Protein AF-A0A9X1B417-F1 (afdb_monomer_lite)

pLDDT: mean 78.91, std 18.32, range [33.94, 94.19]

Organism: NCBI:txid1064514

Foldseek 3Di:
DDDDPPPPPQVPLPVLVVLVVLLVVCVCLQPDQDDPVNLVSLVVSLVVLCVVVPPDPLNVLLSVLSVVLSVCSVVVHNNVVSSVSNNVSSVPSDSDPDDD

Structure (mmCIF, N/CA/C/O backbone):
data_AF-A0A9X1B417-F1
#
_entry.id   AF-A0A9X1B417-F1
#
loop_
_atom_site.group_PDB
_atom_site.id
_atom_site.type_symbol
_atom_site.label_atom_id
_atom_site.label_alt_id
_atom_site.label_comp_id
_atom_site.label_asym_id
_atom_site.label_entity_id
_atom_site.label_seq_id
_atom_site.pdbx_PDB_ins_code
_atom_site.Cartn_x
_atom_site.Cartn_y
_atom_site.Cartn_z
_atom_site.occupancy
_atom_site.B_iso_or_equiv
_atom_site.auth_seq_id
_atom_site.auth_comp_id
_atom_site.auth_asym_id
_atom_site.auth_atom_id
_atom_site.pdbx_PDB_model_num
ATOM 1 N N . MET A 1 1 ? 13.167 -30.066 -40.256 1.00 36.56 1 MET A N 1
ATOM 2 C CA . MET A 1 1 ? 14.047 -30.110 -39.067 1.00 36.56 1 MET A CA 1
ATOM 3 C C . MET A 1 1 ? 13.574 -29.064 -38.065 1.00 36.56 1 MET A C 1
ATOM 5 O O . MET A 1 1 ? 13.430 -27.921 -38.457 1.00 36.56 1 MET A O 1
ATOM 9 N N . ARG A 1 2 ? 13.321 -29.508 -36.824 1.00 41.69 2 ARG A N 1
ATOM 10 C CA . ARG A 1 2 ? 13.261 -28.786 -35.533 1.00 41.69 2 ARG A CA 1
ATOM 11 C C . ARG A 1 2 ? 12.504 -27.445 -35.434 1.00 41.69 2 ARG A C 1
ATOM 13 O O . ARG A 1 2 ? 12.997 -26.388 -35.801 1.00 41.69 2 ARG A O 1
ATOM 20 N N . THR A 1 3 ? 11.353 -27.550 -34.771 1.00 52.28 3 THR A N 1
ATOM 21 C CA . THR A 1 3 ? 10.717 -26.576 -33.870 1.00 52.28 3 THR A CA 1
ATOM 22 C C . THR A 1 3 ? 11.699 -25.617 -33.183 1.00 52.28 3 THR A C 1
ATOM 24 O O . THR A 1 3 ? 12.585 -26.067 -32.452 1.00 52.28 3 THR A O 1
ATOM 27 N N . LYS A 1 4 ? 11.474 -24.307 -33.315 1.00 49.12 4 LYS A N 1
ATOM 28 C CA . LYS A 1 4 ? 11.812 -23.352 -32.255 1.00 49.12 4 LYS A CA 1
ATOM 29 C C . LYS A 1 4 ? 10.509 -23.014 -31.530 1.00 49.12 4 LYS A C 1
ATOM 31 O O . LYS A 1 4 ? 9.599 -22.519 -32.189 1.00 49.12 4 LYS A O 1
ATOM 36 N N . PRO A 1 5 ? 10.379 -23.306 -30.227 1.00 43.66 5 PRO A N 1
ATOM 37 C CA . PRO A 1 5 ? 9.352 -22.662 -29.439 1.00 43.66 5 PRO A CA 1
ATOM 38 C C . PRO A 1 5 ? 9.808 -21.212 -29.319 1.00 43.66 5 PRO A C 1
ATOM 40 O O . PRO A 1 5 ? 10.780 -20.923 -28.619 1.00 43.66 5 PRO A O 1
ATOM 43 N N . ASP A 1 6 ? 9.173 -20.314 -30.062 1.00 43.53 6 ASP A N 1
ATOM 44 C CA . ASP A 1 6 ? 9.202 -18.917 -29.667 1.00 43.53 6 ASP A CA 1
ATOM 45 C C . ASP A 1 6 ? 8.459 -18.885 -28.334 1.00 43.53 6 ASP A C 1
ATOM 47 O O . ASP A 1 6 ? 7.234 -18.996 -28.270 1.00 43.53 6 ASP A O 1
ATOM 51 N N . ARG A 1 7 ? 9.225 -18.926 -27.237 1.00 49.34 7 ARG A N 1
ATOM 52 C CA . ARG A 1 7 ? 8.697 -18.544 -25.938 1.00 49.34 7 ARG A CA 1
ATOM 53 C C . ARG A 1 7 ? 8.231 -17.120 -26.159 1.00 49.34 7 ARG A C 1
ATOM 55 O O . ARG A 1 7 ? 9.049 -16.206 -26.130 1.00 49.34 7 ARG A O 1
ATOM 62 N N . SER A 1 8 ? 6.924 -16.966 -26.343 1.00 42.81 8 SER A N 1
ATOM 63 C CA . SER A 1 8 ? 6.192 -15.803 -25.886 1.00 42.81 8 SER A CA 1
ATOM 64 C C . SER A 1 8 ? 6.621 -15.572 -24.444 1.00 42.81 8 SER A C 1
ATOM 66 O O . SER A 1 8 ? 6.005 -16.057 -23.504 1.00 42.81 8 SER A O 1
ATOM 68 N N . ASN A 1 9 ? 7.721 -14.852 -24.262 1.00 42.12 9 ASN A N 1
ATOM 69 C CA . ASN A 1 9 ? 8.124 -14.294 -22.989 1.00 42.12 9 ASN A CA 1
ATOM 70 C C . ASN A 1 9 ? 7.326 -13.001 -22.791 1.00 42.12 9 ASN A C 1
ATOM 72 O O . ASN A 1 9 ? 7.859 -11.983 -22.360 1.00 42.12 9 ASN A O 1
ATOM 76 N N . ALA A 1 10 ? 6.036 -13.057 -23.155 1.00 39.44 10 ALA A N 1
ATOM 77 C CA . ALA A 1 10 ? 5.028 -12.236 -22.542 1.00 39.44 10 ALA A CA 1
ATOM 78 C C . ALA A 1 10 ? 5.200 -12.523 -21.058 1.00 39.44 10 ALA A C 1
ATOM 80 O O . ALA A 1 10 ? 4.936 -13.638 -20.603 1.00 39.44 10 ALA A O 1
ATOM 81 N N . ILE A 1 11 ? 5.736 -11.547 -20.328 1.00 42.16 11 ILE A N 1
ATOM 82 C CA . ILE A 1 11 ? 5.515 -11.486 -18.893 1.00 42.16 11 ILE A CA 1
ATOM 83 C C . ILE A 1 11 ? 4.004 -11.694 -18.779 1.00 42.16 11 ILE A C 1
ATOM 85 O O . ILE A 1 11 ? 3.259 -10.933 -19.408 1.00 42.16 11 ILE A O 1
ATOM 89 N N . PRO A 1 12 ? 3.536 -12.801 -18.178 1.00 42.34 12 PRO A N 1
ATOM 90 C CA . PRO A 1 12 ? 2.111 -13.067 -18.160 1.00 42.34 12 PRO A CA 1
ATOM 91 C C . PRO A 1 12 ? 1.430 -11.830 -17.559 1.00 42.34 12 PRO A C 1
ATOM 93 O O . PRO A 1 12 ? 2.038 -11.210 -16.701 1.00 42.34 12 PRO A O 1
ATOM 96 N N . PRO A 1 13 ? 0.188 -11.464 -17.906 1.00 51.03 13 PRO A N 1
ATOM 97 C CA . PRO A 1 13 ? -0.553 -10.397 -17.206 1.00 51.03 13 PRO A CA 1
ATOM 98 C C . PRO A 1 13 ? -0.776 -10.683 -15.697 1.00 51.03 13 PRO A C 1
ATOM 100 O O . PRO A 1 13 ? -1.405 -9.914 -14.978 1.00 51.03 13 PRO A O 1
ATOM 103 N N . GLN A 1 14 ? -0.247 -11.807 -15.204 1.00 52.19 14 GLN A N 1
ATOM 104 C CA . GLN A 1 14 ? -0.384 -12.349 -13.861 1.00 52.19 14 GLN A CA 1
ATOM 105 C C . GLN A 1 14 ? 0.252 -11.535 -12.721 1.00 52.19 14 GLN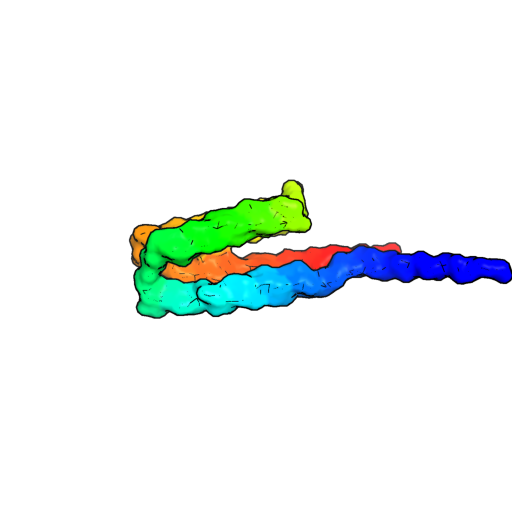 A C 1
ATOM 107 O O . GLN A 1 14 ? -0.311 -11.635 -11.635 1.00 52.19 14 GLN A O 1
ATOM 112 N N . PRO A 1 15 ? 1.348 -10.750 -12.864 1.00 63.69 15 PRO A N 1
ATOM 113 C CA . PRO A 1 15 ? 1.812 -9.936 -11.756 1.00 63.69 15 PRO A CA 1
ATOM 114 C C . PRO A 1 15 ? 0.748 -8.897 -11.417 1.00 63.69 15 PRO A C 1
ATOM 1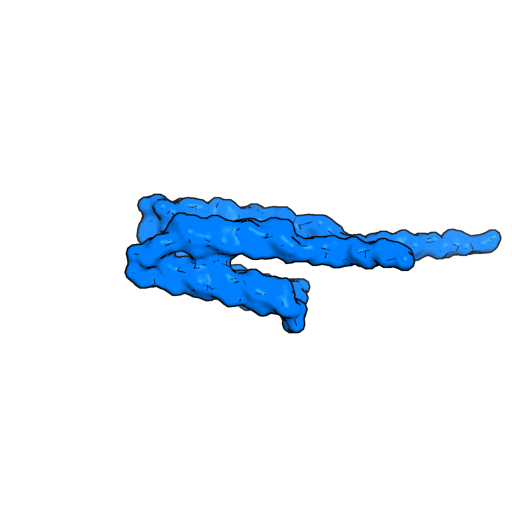16 O O . PRO A 1 15 ? 0.360 -8.824 -10.268 1.00 63.69 15 PRO A O 1
ATOM 119 N N . HIS A 1 16 ? 0.161 -8.212 -12.401 1.00 72.44 16 HIS A N 1
ATOM 120 C CA . HIS A 1 16 ? -0.705 -7.052 -12.171 1.00 72.44 16 HIS A CA 1
ATOM 121 C C . HIS A 1 16 ? -2.043 -7.474 -11.561 1.00 72.44 16 HIS A C 1
ATOM 123 O O . HIS A 1 16 ? -2.475 -6.902 -10.570 1.00 72.44 16 HIS A O 1
ATOM 129 N N . ALA A 1 17 ? -2.654 -8.541 -12.088 1.00 75.25 17 ALA A N 1
ATOM 130 C CA . ALA A 1 17 ? -3.863 -9.117 -11.499 1.00 75.25 17 ALA A CA 1
ATOM 131 C C . ALA A 1 17 ? -3.626 -9.622 -10.066 1.00 75.25 17 ALA A C 1
ATOM 133 O O . ALA A 1 17 ? -4.515 -9.548 -9.226 1.00 75.25 17 ALA A O 1
ATOM 134 N N . LYS A 1 18 ? -2.418 -10.116 -9.776 1.00 81.00 18 LYS A N 1
ATOM 135 C CA . LYS A 1 18 ? -2.041 -10.540 -8.430 1.00 81.00 18 LYS A CA 1
ATOM 136 C C . LYS A 1 18 ? -1.793 -9.348 -7.505 1.00 81.00 18 LYS A C 1
ATOM 138 O O . LYS A 1 18 ? -2.229 -9.417 -6.367 1.00 81.00 18 LYS A O 1
ATOM 143 N N . LEU A 1 19 ? -1.147 -8.275 -7.976 1.00 83.31 19 LEU A N 1
ATOM 144 C CA . LEU A 1 19 ? -0.975 -7.040 -7.200 1.00 83.31 19 LEU A CA 1
ATOM 145 C C . LEU A 1 19 ? -2.340 -6.433 -6.856 1.00 83.31 19 LEU A C 1
ATOM 147 O O . LEU A 1 19 ? -2.573 -6.113 -5.699 1.00 83.31 19 LEU A O 1
ATOM 151 N N . LEU A 1 20 ? -3.262 -6.363 -7.825 1.00 86.69 20 LEU A N 1
ATOM 152 C CA . LEU A 1 20 ? -4.635 -5.900 -7.594 1.00 86.69 20 LEU A CA 1
ATOM 153 C C . LEU A 1 20 ? -5.368 -6.770 -6.570 1.00 86.69 20 LEU A C 1
ATOM 155 O O . LEU A 1 20 ? -5.936 -6.228 -5.634 1.00 86.69 20 LEU A O 1
ATOM 159 N N . ALA A 1 21 ? -5.286 -8.098 -6.684 1.00 88.31 21 ALA A N 1
ATOM 160 C CA . ALA A 1 21 ? -5.908 -8.997 -5.713 1.00 88.31 21 ALA A CA 1
ATOM 161 C C . ALA A 1 21 ? -5.323 -8.850 -4.296 1.00 88.31 21 ALA A C 1
ATOM 163 O O . ALA A 1 21 ? -6.036 -9.039 -3.313 1.00 88.31 21 ALA A O 1
ATOM 164 N N . GLU A 1 22 ? -4.030 -8.529 -4.171 1.00 88.25 22 GLU A N 1
ATOM 165 C CA . GLU A 1 22 ? -3.431 -8.246 -2.861 1.00 88.25 22 GLU A CA 1
ATOM 166 C C . GLU A 1 22 ? -3.891 -6.877 -2.331 1.00 88.25 22 GLU A C 1
ATOM 168 O O . GLU A 1 22 ? -4.142 -6.772 -1.135 1.00 88.25 22 GLU A O 1
ATOM 173 N N . LEU A 1 23 ? -4.091 -5.873 -3.200 1.00 90.31 23 LEU A N 1
ATOM 174 C CA . LEU A 1 23 ? -4.655 -4.565 -2.833 1.00 90.31 23 LEU A CA 1
ATOM 175 C C . LEU A 1 23 ? -6.127 -4.626 -2.418 1.00 90.31 23 LEU A C 1
ATOM 177 O O . LEU A 1 23 ? -6.498 -3.959 -1.458 1.00 90.31 23 LEU A O 1
ATOM 181 N N . GLU A 1 24 ? -6.948 -5.455 -3.070 1.00 89.75 24 GLU A N 1
ATOM 182 C CA . GLU A 1 24 ? -8.349 -5.687 -2.674 1.00 89.75 24 GLU A CA 1
ATOM 183 C C . GLU A 1 24 ? -8.453 -6.151 -1.210 1.00 89.75 24 GLU A C 1
ATOM 185 O O . GLU A 1 24 ? -9.424 -5.847 -0.519 1.00 89.75 24 GLU A O 1
ATOM 190 N N . GLY A 1 25 ? -7.421 -6.833 -0.699 1.00 90.19 25 GLY A N 1
ATOM 191 C CA . GLY A 1 25 ? -7.317 -7.229 0.706 1.00 90.19 25 GLY A CA 1
ATOM 192 C C . GLY A 1 25 ? -7.130 -6.075 1.697 1.00 90.19 25 GLY A C 1
ATOM 193 O O . GLY A 1 25 ? -7.166 -6.329 2.899 1.00 90.19 25 GLY A O 1
ATOM 194 N N . PHE A 1 26 ? -6.928 -4.847 1.212 1.00 92.12 26 PHE A N 1
ATOM 195 C CA . PHE A 1 26 ? -6.774 -3.623 2.000 1.00 92.12 26 PHE A CA 1
ATOM 196 C C . PHE A 1 26 ? -7.903 -2.610 1.766 1.00 92.12 26 PHE A C 1
ATOM 198 O O . PHE A 1 26 ? -7.854 -1.512 2.315 1.00 92.12 26 PHE A O 1
ATOM 205 N N . GLU A 1 27 ? -8.945 -2.960 1.001 1.00 91.94 27 GLU A N 1
ATOM 206 C CA . GLU A 1 27 ? -10.099 -2.077 0.762 1.00 91.94 27 GLU A CA 1
ATOM 207 C C . GLU A 1 27 ? -10.827 -1.697 2.067 1.00 91.94 27 GLU A C 1
ATOM 209 O O . GLU A 1 27 ? -11.417 -0.623 2.166 1.00 91.94 27 GLU A O 1
ATOM 214 N N . HIS A 1 28 ? -10.739 -2.527 3.114 1.00 91.44 28 HIS A N 1
ATOM 215 C CA . HIS A 1 28 ? -11.302 -2.207 4.433 1.00 91.44 28 HIS A CA 1
ATOM 216 C C . HIS A 1 28 ? -10.706 -0.934 5.044 1.00 91.44 28 HIS A C 1
ATOM 218 O O . HIS A 1 28 ? -11.402 -0.236 5.778 1.00 91.44 28 HIS A O 1
ATOM 224 N N . LEU A 1 29 ? -9.469 -0.574 4.685 1.00 92.00 29 LEU A N 1
ATOM 225 C CA . LEU A 1 29 ? -8.807 0.650 5.148 1.00 92.00 29 LEU A CA 1
ATOM 226 C C . LEU A 1 29 ? -9.463 1.936 4.623 1.00 92.00 29 LEU A C 1
ATOM 228 O O . LEU A 1 29 ? -9.183 3.018 5.129 1.00 92.00 29 LEU A O 1
ATOM 232 N N . LEU A 1 30 ? -10.362 1.834 3.638 1.00 90.75 30 LEU A N 1
ATOM 233 C CA . LEU A 1 30 ? -11.196 2.956 3.195 1.00 90.75 30 LEU A CA 1
ATOM 234 C C . LEU A 1 30 ? -12.278 3.333 4.215 1.00 90.75 30 LEU A C 1
ATOM 236 O O . LEU A 1 30 ? -12.830 4.431 4.160 1.00 90.75 30 LEU A O 1
ATOM 240 N N . PHE A 1 31 ? -12.615 2.413 5.118 1.00 90.44 31 PHE A N 1
ATOM 241 C CA . PHE A 1 31 ? -13.719 2.561 6.065 1.00 90.44 31 PHE A CA 1
ATOM 242 C C . PHE A 1 31 ? -13.276 2.407 7.521 1.00 90.44 31 PHE A C 1
ATOM 244 O O . PHE A 1 31 ? -13.973 2.869 8.426 1.00 90.44 31 PHE A O 1
ATOM 251 N N . GLU A 1 32 ? -12.143 1.747 7.752 1.00 90.81 32 GLU A N 1
ATOM 252 C CA . GLU A 1 32 ? -11.623 1.404 9.070 1.00 90.81 32 GLU A CA 1
ATOM 253 C C . GLU A 1 32 ? -10.208 1.964 9.261 1.00 90.81 32 GLU A C 1
ATOM 255 O O . GLU A 1 32 ? -9.424 2.000 8.312 1.00 90.81 32 GLU A O 1
ATOM 260 N N . PRO A 1 33 ? -9.847 2.383 10.489 1.00 88.12 33 PRO A N 1
ATOM 261 C CA . PRO A 1 33 ? -8.508 2.882 10.764 1.00 88.12 33 PRO A CA 1
ATOM 262 C C . PRO A 1 33 ? -7.467 1.780 10.563 1.00 88.12 33 PRO A C 1
ATOM 264 O O . PRO A 1 33 ? -7.666 0.628 10.961 1.00 88.12 33 PRO A O 1
ATOM 267 N N . MET A 1 34 ? -6.319 2.160 10.006 1.00 91.50 34 MET A N 1
ATOM 268 C CA . MET A 1 34 ? -5.208 1.246 9.777 1.00 91.50 34 MET A CA 1
ATOM 269 C C . MET A 1 34 ? -4.683 0.672 11.092 1.00 91.50 34 MET A C 1
ATOM 271 O O . MET A 1 34 ? -4.327 1.401 12.021 1.00 91.50 34 MET A O 1
ATOM 275 N N . THR A 1 35 ? -4.607 -0.657 11.174 1.00 92.88 35 THR A N 1
ATOM 276 C CA . THR A 1 35 ? -4.012 -1.323 12.334 1.00 92.88 35 THR A CA 1
ATOM 277 C C . THR A 1 35 ? -2.520 -1.562 12.122 1.00 92.88 35 THR A C 1
ATOM 279 O O . THR A 1 35 ? -2.021 -1.615 11.000 1.00 92.88 35 THR A O 1
ATOM 282 N N . GLN A 1 36 ? -1.800 -1.833 13.213 1.00 92.81 36 GLN A N 1
ATOM 283 C CA . GLN A 1 36 ? -0.399 -2.257 13.137 1.00 92.81 36 GLN A CA 1
ATOM 284 C C . GLN A 1 36 ? -0.209 -3.527 12.284 1.00 92.81 36 GLN A C 1
ATOM 286 O O . GLN A 1 36 ? 0.849 -3.713 11.694 1.00 92.81 36 GLN A O 1
ATOM 291 N N . THR A 1 37 ? -1.219 -4.406 12.221 1.00 93.50 37 THR A N 1
ATOM 292 C CA . THR A 1 37 ? -1.157 -5.623 11.392 1.00 93.50 37 THR A CA 1
ATOM 293 C C . THR A 1 37 ? -1.292 -5.292 9.911 1.00 93.50 37 THR A C 1
ATOM 295 O O . THR A 1 37 ? -0.612 -5.903 9.092 1.00 93.50 37 THR A O 1
ATOM 298 N N . ASP A 1 38 ? -2.147 -4.331 9.560 1.00 92.75 38 ASP A N 1
ATOM 299 C CA . ASP A 1 38 ? -2.278 -3.865 8.177 1.00 92.75 38 ASP A CA 1
ATOM 300 C C . ASP A 1 38 ? -0.994 -3.181 7.719 1.00 92.75 38 ASP A C 1
ATOM 302 O O . ASP A 1 38 ? -0.492 -3.480 6.640 1.00 92.75 38 ASP A O 1
ATOM 306 N N . LEU A 1 39 ? -0.415 -2.349 8.586 1.00 92.25 39 LEU A N 1
ATOM 307 C CA . LEU A 1 39 ? 0.848 -1.670 8.327 1.00 92.25 39 LEU A CA 1
ATOM 308 C C . LEU A 1 39 ? 1.996 -2.659 8.056 1.00 92.25 39 LEU A C 1
ATOM 310 O O . LEU A 1 39 ? 2.706 -2.522 7.064 1.00 92.25 39 LEU A O 1
ATOM 314 N N . ASP A 1 40 ? 2.151 -3.687 8.896 1.00 94.19 40 ASP A N 1
ATOM 315 C CA . ASP A 1 40 ? 3.165 -4.739 8.710 1.00 94.19 40 ASP A CA 1
ATOM 316 C C . ASP A 1 40 ? 2.979 -5.480 7.375 1.00 94.19 40 ASP A C 1
ATOM 318 O O . ASP A 1 40 ? 3.937 -5.717 6.636 1.00 94.19 40 ASP A O 1
ATOM 322 N N . ARG A 1 41 ? 1.724 -5.769 7.008 1.00 92.94 41 ARG A N 1
ATOM 323 C CA . ARG A 1 41 ? 1.396 -6.402 5.725 1.00 92.94 41 ARG A CA 1
ATOM 324 C C . ARG A 1 41 ? 1.685 -5.499 4.529 1.00 92.94 41 ARG A C 1
ATOM 326 O O . ARG A 1 41 ? 2.148 -6.014 3.516 1.00 92.94 41 ARG A O 1
ATOM 333 N N . LEU A 1 42 ? 1.423 -4.196 4.626 1.00 92.69 42 LEU A N 1
ATOM 334 C CA . LEU A 1 42 ? 1.702 -3.231 3.557 1.00 92.69 42 LEU A CA 1
ATOM 335 C C . LEU A 1 42 ? 3.209 -3.049 3.337 1.00 92.69 42 LEU A C 1
ATOM 337 O O . LEU A 1 42 ? 3.651 -3.013 2.190 1.00 92.69 42 LEU A O 1
ATOM 341 N N . TYR A 1 43 ? 4.013 -3.033 4.403 1.00 90.94 43 TYR A N 1
ATOM 342 C CA . TYR A 1 43 ? 5.474 -3.031 4.269 1.00 90.94 43 TYR A CA 1
ATOM 343 C C . TYR A 1 43 ? 6.006 -4.338 3.672 1.00 90.94 43 TYR A C 1
ATOM 345 O O . TYR A 1 43 ? 6.809 -4.313 2.744 1.00 90.94 43 TYR A O 1
ATOM 353 N N . ALA A 1 44 ? 5.505 -5.492 4.119 1.00 91.75 44 ALA A N 1
ATOM 354 C CA . ALA A 1 44 ? 5.880 -6.767 3.506 1.00 91.75 44 ALA A CA 1
ATOM 355 C C . ALA A 1 44 ? 5.479 -6.831 2.017 1.00 91.75 44 ALA A C 1
ATOM 357 O O . ALA A 1 44 ? 6.177 -7.436 1.198 1.00 91.75 44 ALA A O 1
ATOM 358 N N . LEU A 1 45 ? 4.354 -6.203 1.654 1.00 90.06 45 LEU A N 1
ATOM 359 C CA . LEU A 1 45 ? 3.901 -6.078 0.273 1.00 90.06 45 LEU A CA 1
ATOM 360 C C . LEU A 1 45 ? 4.875 -5.229 -0.556 1.00 90.06 45 LEU A C 1
ATOM 362 O O . LEU A 1 45 ? 5.254 -5.664 -1.644 1.00 90.06 45 LEU A O 1
ATOM 366 N N . SER A 1 46 ? 5.319 -4.078 -0.039 1.00 86.50 46 SER A N 1
ATOM 367 C CA . SER A 1 46 ? 6.246 -3.182 -0.744 1.00 86.50 46 SER A CA 1
ATOM 368 C C . SER A 1 46 ? 7.602 -3.841 -1.007 1.00 86.50 46 SER A C 1
ATOM 370 O O . SER A 1 46 ? 8.098 -3.798 -2.138 1.00 86.50 46 SER A O 1
ATOM 372 N N . GLU A 1 47 ? 8.162 -4.548 -0.020 1.00 88.44 47 GLU A N 1
ATOM 373 C CA . GLU A 1 47 ? 9.409 -5.309 -0.179 1.00 88.44 47 GLU A CA 1
ATOM 374 C C . GLU A 1 47 ? 9.258 -6.377 -1.268 1.00 88.44 47 GLU A C 1
ATOM 376 O O . GLU A 1 47 ? 10.041 -6.450 -2.219 1.00 88.44 47 GLU A O 1
ATOM 381 N N . ARG A 1 48 ? 8.174 -7.153 -1.197 1.00 86.62 48 ARG A N 1
ATOM 382 C CA . ARG A 1 48 ? 7.885 -8.224 -2.154 1.00 86.62 48 ARG A CA 1
ATOM 383 C C . ARG A 1 48 ? 7.651 -7.693 -3.572 1.00 86.62 48 ARG A C 1
ATOM 385 O O . ARG A 1 48 ? 7.922 -8.396 -4.552 1.00 86.62 48 ARG A O 1
ATOM 392 N N . TRP A 1 49 ? 7.071 -6.504 -3.710 1.00 85.00 49 TRP A N 1
ATOM 393 C CA . TRP A 1 49 ? 6.862 -5.854 -5.005 1.00 85.00 49 TRP A CA 1
ATOM 394 C C . TRP A 1 49 ? 8.181 -5.346 -5.571 1.00 85.00 49 TRP A C 1
ATOM 396 O O . TRP A 1 49 ? 8.469 -5.618 -6.735 1.00 85.00 49 TRP A O 1
ATOM 406 N N . THR A 1 50 ? 9.016 -4.733 -4.735 1.00 83.56 50 THR A N 1
ATOM 407 C CA . THR A 1 50 ? 10.371 -4.291 -5.091 1.00 83.56 50 THR A CA 1
ATOM 408 C C . THR A 1 50 ? 11.214 -5.459 -5.608 1.00 83.56 50 THR A C 1
ATOM 410 O O . THR A 1 50 ? 11.801 -5.377 -6.687 1.00 83.56 50 THR A O 1
ATOM 413 N N . GLU A 1 51 ? 11.209 -6.598 -4.909 1.00 84.31 51 GLU A N 1
ATOM 414 C CA . GLU A 1 51 ? 11.950 -7.795 -5.333 1.00 84.31 51 GLU A CA 1
ATOM 415 C C . GLU A 1 51 ? 11.434 -8.392 -6.654 1.00 84.31 51 GLU A C 1
ATOM 417 O O . GLU A 1 51 ? 12.216 -8.889 -7.466 1.00 84.31 51 GLU A O 1
ATOM 422 N N . GLN A 1 52 ? 10.115 -8.372 -6.879 1.00 80.88 52 GLN A N 1
ATOM 423 C CA . GLN A 1 52 ? 9.503 -8.962 -8.076 1.00 80.88 52 GLN A CA 1
ATOM 424 C C . GLN A 1 52 ? 9.603 -8.064 -9.312 1.00 80.88 52 GLN A C 1
ATOM 426 O O . GLN A 1 52 ? 9.754 -8.578 -10.424 1.00 80.88 52 GLN A O 1
ATOM 431 N N . LEU A 1 53 ? 9.466 -6.751 -9.135 1.00 78.56 53 LEU A N 1
ATOM 432 C CA . LEU A 1 53 ? 9.415 -5.775 -10.224 1.00 78.56 53 LEU A CA 1
ATOM 433 C C . LEU A 1 53 ? 10.800 -5.184 -10.543 1.00 78.56 53 LEU A C 1
ATOM 435 O O . LEU A 1 53 ? 11.012 -4.689 -11.654 1.00 78.56 53 LEU A O 1
ATOM 439 N N . GLY A 1 54 ? 11.754 -5.291 -9.610 1.00 78.12 54 GLY A N 1
ATOM 440 C CA . GLY A 1 54 ? 13.114 -4.772 -9.746 1.00 78.12 54 GLY A CA 1
ATOM 441 C C . GLY A 1 54 ? 13.166 -3.243 -9.826 1.00 78.12 54 GLY A C 1
ATOM 442 O O . GLY A 1 54 ? 12.214 -2.554 -9.492 1.00 78.12 54 GLY A O 1
ATOM 443 N N . ASP A 1 55 ? 14.274 -2.704 -10.331 1.00 81.19 55 ASP A N 1
ATOM 444 C CA . ASP A 1 55 ? 14.564 -1.258 -10.392 1.00 81.19 55 ASP A CA 1
ATOM 445 C C . ASP A 1 55 ? 13.960 -0.545 -11.627 1.00 81.19 55 ASP A C 1
ATOM 447 O O . ASP A 1 55 ? 14.574 0.328 -12.245 1.00 81.19 55 ASP A O 1
ATOM 451 N N . SER A 1 56 ? 12.768 -0.951 -12.067 1.00 80.75 56 SER A N 1
ATOM 452 C CA . SER A 1 56 ? 12.091 -0.257 -13.174 1.00 80.75 56 SER A CA 1
ATOM 453 C C . SER A 1 56 ? 11.433 1.043 -12.689 1.00 80.75 56 SER A C 1
ATOM 455 O O . SER A 1 56 ? 10.968 1.091 -11.551 1.00 80.75 56 SER A O 1
ATOM 457 N N . PRO A 1 57 ? 11.349 2.103 -13.518 1.00 82.06 57 PRO A N 1
ATOM 458 C CA . PRO A 1 57 ? 10.652 3.328 -13.123 1.00 82.06 57 PRO A CA 1
ATOM 459 C C . PRO A 1 57 ? 9.182 3.067 -12.773 1.00 82.06 57 PRO A C 1
ATOM 461 O O . PRO A 1 57 ? 8.630 3.743 -11.911 1.00 82.06 57 PRO A O 1
ATOM 464 N N . GLU A 1 58 ?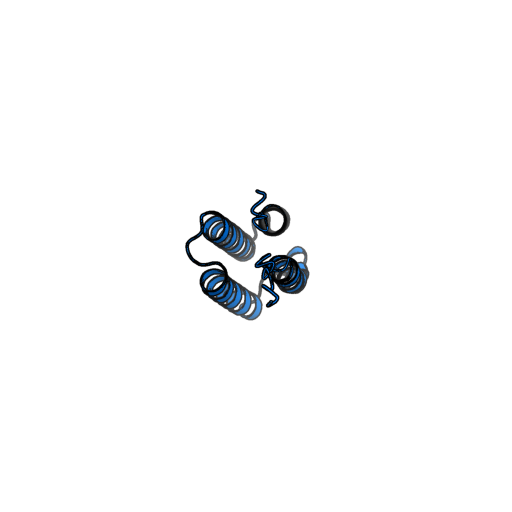 8.569 2.053 -13.381 1.00 80.25 58 GLU A N 1
ATOM 465 C CA . GLU A 1 58 ? 7.238 1.574 -13.022 1.00 80.25 58 GLU A CA 1
ATOM 466 C C . GLU A 1 58 ? 7.189 0.941 -11.624 1.00 80.25 58 GLU A C 1
ATOM 468 O O . GLU A 1 58 ? 6.283 1.238 -10.852 1.00 80.25 58 GLU A O 1
ATOM 473 N N . ALA A 1 59 ? 8.168 0.104 -11.265 1.00 82.50 59 ALA A N 1
ATOM 474 C CA . ALA A 1 59 ? 8.272 -0.457 -9.917 1.00 82.50 59 ALA A CA 1
ATOM 475 C C . ALA A 1 59 ? 8.471 0.629 -8.857 1.00 82.50 59 ALA A C 1
ATOM 477 O O . ALA A 1 59 ? 7.856 0.570 -7.795 1.00 82.50 59 ALA A O 1
ATOM 478 N N . ILE A 1 60 ? 9.302 1.628 -9.168 1.00 85.62 60 ILE A N 1
ATOM 479 C CA . ILE A 1 60 ? 9.547 2.779 -8.297 1.00 85.62 60 ILE A CA 1
ATOM 480 C C . ILE A 1 60 ? 8.245 3.557 -8.096 1.00 85.62 60 ILE A C 1
ATOM 482 O O . ILE A 1 60 ? 7.867 3.796 -6.957 1.00 85.62 60 ILE A O 1
ATOM 486 N N . ALA A 1 61 ? 7.515 3.875 -9.171 1.00 89.00 61 ALA A N 1
ATOM 487 C CA . ALA A 1 61 ? 6.231 4.577 -9.082 1.00 89.00 61 ALA A CA 1
ATOM 488 C C . ALA A 1 61 ? 5.165 3.788 -8.300 1.00 89.00 61 ALA A C 1
ATOM 490 O O . ALA A 1 61 ? 4.337 4.376 -7.610 1.00 89.00 61 ALA A O 1
ATOM 491 N N . LEU A 1 62 ? 5.182 2.456 -8.393 1.00 87.75 62 LEU A N 1
ATOM 492 C CA . LEU A 1 62 ? 4.298 1.590 -7.614 1.00 87.75 62 LEU A CA 1
ATOM 493 C C . LEU A 1 62 ? 4.636 1.586 -6.125 1.00 87.75 62 LEU A C 1
ATOM 495 O O . LEU A 1 62 ? 3.724 1.597 -5.302 1.00 87.75 62 LEU A O 1
ATOM 499 N N . CYS A 1 63 ? 5.923 1.556 -5.783 1.00 88.38 63 CYS A N 1
ATOM 500 C CA . CYS A 1 63 ? 6.359 1.620 -4.391 1.00 88.38 63 CYS A CA 1
ATOM 501 C C . CYS A 1 63 ? 6.066 2.998 -3.788 1.00 88.38 63 CYS A C 1
ATOM 503 O O . CYS A 1 63 ? 5.538 3.056 -2.687 1.00 88.38 63 CYS A O 1
ATOM 505 N N . ASP A 1 64 ? 6.307 4.074 -4.539 1.00 90.94 64 ASP A N 1
ATOM 506 C CA . ASP A 1 64 ? 6.014 5.455 -4.132 1.00 90.94 64 ASP A CA 1
ATOM 507 C C . ASP A 1 64 ? 4.512 5.638 -3.837 1.00 90.94 64 ASP A C 1
ATOM 509 O O . ASP A 1 64 ? 4.134 6.049 -2.744 1.00 90.94 64 ASP A O 1
ATOM 513 N N . ALA A 1 65 ? 3.638 5.176 -4.741 1.00 92.38 65 ALA A N 1
ATOM 514 C CA . ALA A 1 65 ? 2.188 5.217 -4.532 1.00 92.38 65 ALA A CA 1
ATOM 515 C C . ALA A 1 65 ? 1.716 4.354 -3.342 1.00 92.38 65 ALA A C 1
ATOM 517 O O . ALA A 1 65 ? 0.715 4.666 -2.694 1.00 92.38 65 ALA A O 1
ATOM 518 N N . LEU A 1 66 ? 2.413 3.249 -3.054 1.00 92.19 66 LEU A N 1
ATOM 519 C CA . LEU A 1 66 ? 2.119 2.404 -1.896 1.00 92.19 66 LEU A CA 1
ATOM 520 C C . LEU A 1 66 ? 2.556 3.081 -0.590 1.00 92.19 66 LEU A C 1
ATOM 522 O O . LEU A 1 66 ? 1.827 3.011 0.399 1.00 92.19 66 LEU A O 1
ATOM 526 N N . GLU A 1 67 ? 3.704 3.759 -0.583 1.00 92.31 67 GLU A N 1
ATOM 527 C CA . GLU A 1 67 ? 4.153 4.567 0.554 1.00 92.31 67 GLU A CA 1
ATOM 528 C C . GLU A 1 67 ? 3.215 5.750 0.818 1.00 92.31 67 GLU A C 1
ATOM 530 O O . GLU A 1 67 ? 2.864 5.987 1.975 1.00 92.31 67 GLU A O 1
ATOM 535 N N . ASP A 1 68 ? 2.720 6.420 -0.226 1.00 94.12 68 ASP A N 1
ATOM 536 C CA . ASP A 1 68 ? 1.702 7.472 -0.100 1.00 94.12 68 ASP A CA 1
ATOM 537 C C . ASP A 1 68 ? 0.400 6.944 0.523 1.00 94.12 68 ASP A C 1
ATOM 539 O O . ASP A 1 68 ? -0.189 7.591 1.392 1.00 94.12 68 ASP A O 1
ATOM 543 N N . PHE A 1 69 ? -0.045 5.743 0.137 1.00 94.00 69 PHE A N 1
ATOM 544 C CA . PHE A 1 69 ? -1.212 5.098 0.747 1.00 94.00 69 PHE A CA 1
ATOM 545 C C . PHE A 1 69 ? -0.993 4.766 2.229 1.00 94.00 69 PHE A C 1
ATOM 547 O O . PHE A 1 69 ? -1.873 5.018 3.058 1.00 94.00 69 PHE A O 1
ATOM 554 N N . ILE A 1 70 ? 0.188 4.247 2.580 1.00 92.69 70 ILE A N 1
ATOM 555 C CA . ILE A 1 70 ? 0.568 3.996 3.977 1.00 92.69 70 ILE A CA 1
ATOM 556 C C . ILE A 1 70 ? 0.560 5.309 4.771 1.00 92.69 70 ILE A C 1
ATOM 558 O O . ILE A 1 70 ? -0.043 5.373 5.844 1.00 92.69 70 ILE A O 1
ATOM 562 N 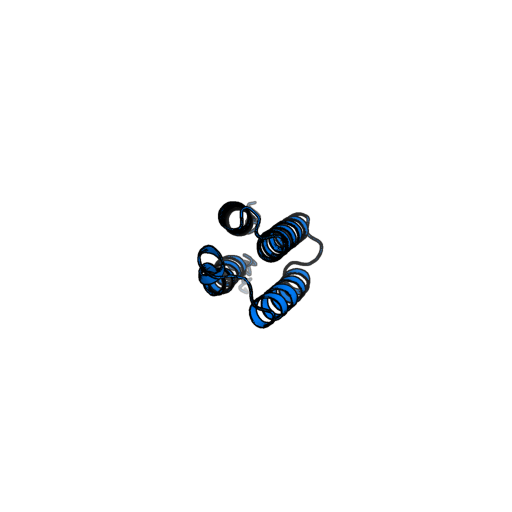N . GLY A 1 71 ? 1.187 6.359 4.234 1.00 92.19 71 GLY A N 1
ATOM 563 C CA . GLY A 1 71 ? 1.231 7.687 4.844 1.00 92.19 71 GLY A CA 1
ATOM 564 C C . GLY A 1 71 ? -0.166 8.249 5.082 1.00 92.19 71 GLY A C 1
ATOM 565 O O . GLY A 1 71 ? -0.492 8.624 6.208 1.00 92.19 71 GLY A O 1
ATOM 566 N N . ALA A 1 72 ? -1.035 8.191 4.070 1.00 92.38 72 ALA A N 1
ATOM 567 C CA . ALA A 1 72 ? -2.411 8.658 4.189 1.00 92.38 72 ALA A CA 1
ATOM 568 C C . ALA A 1 72 ? -3.187 7.926 5.294 1.00 92.38 72 ALA A C 1
ATOM 570 O O . ALA A 1 72 ? -3.933 8.562 6.038 1.00 92.38 72 ALA A O 1
ATOM 571 N N . GLY A 1 73 ? -2.991 6.610 5.433 1.00 88.81 73 GLY A N 1
ATOM 572 C CA . GLY A 1 73 ? -3.635 5.814 6.481 1.00 88.81 73 GLY A CA 1
ATOM 573 C C . GLY A 1 73 ? -3.108 6.083 7.894 1.00 88.81 73 GLY A C 1
ATOM 574 O O . GLY A 1 73 ? -3.859 5.941 8.856 1.00 88.81 73 GLY A O 1
ATOM 575 N N . ILE A 1 74 ? -1.844 6.492 8.034 1.00 89.31 74 ILE A N 1
ATOM 576 C CA . ILE A 1 74 ? -1.245 6.877 9.324 1.00 89.31 74 ILE A CA 1
ATOM 577 C C . ILE A 1 74 ? -1.665 8.295 9.725 1.00 89.31 74 ILE A C 1
ATOM 579 O O . ILE A 1 74 ? -1.931 8.558 10.898 1.00 89.31 74 ILE A O 1
ATOM 583 N N . GLU A 1 75 ? -1.692 9.214 8.762 1.00 89.12 75 GLU A N 1
ATOM 584 C CA . GLU A 1 75 ? -1.987 10.631 8.989 1.00 89.12 75 GLU A CA 1
ATOM 585 C C . GLU A 1 75 ? -3.494 10.940 9.045 1.00 89.12 75 GLU A C 1
ATOM 587 O O . GLU A 1 75 ? -3.859 12.096 9.255 1.00 89.12 75 GLU A O 1
ATOM 592 N N . ASP A 1 76 ? -4.360 9.929 8.881 1.00 79.69 76 ASP A N 1
ATOM 593 C CA . ASP A 1 76 ? -5.819 10.087 8.725 1.00 79.69 76 ASP A CA 1
ATOM 594 C C . ASP A 1 76 ? -6.150 11.095 7.600 1.00 79.69 76 ASP A C 1
ATOM 596 O O . ASP A 1 76 ? -7.061 11.921 7.689 1.00 79.69 76 ASP A O 1
ATOM 600 N N . ALA A 1 77 ? -5.325 11.077 6.547 1.00 85.50 77 ALA A N 1
ATOM 601 C CA . ALA A 1 77 ? -5.481 11.917 5.370 1.00 85.50 77 ALA A CA 1
ATOM 602 C C . ALA A 1 77 ? -6.463 11.266 4.380 1.00 85.50 77 ALA A C 1
ATOM 604 O O . ALA A 1 77 ? -7.237 10.376 4.723 1.00 85.50 77 ALA A O 1
ATOM 605 N N . ASP A 1 78 ? -6.467 11.717 3.127 1.00 91.12 78 ASP A N 1
ATOM 606 C CA . ASP A 1 78 ? -7.408 11.244 2.109 1.00 91.12 78 ASP A CA 1
ATOM 607 C C . ASP A 1 78 ? -7.027 9.833 1.596 1.00 91.12 78 ASP A C 1
ATOM 609 O O . ASP A 1 78 ? -6.488 9.659 0.500 1.00 91.12 78 ASP A O 1
ATOM 613 N N . VAL A 1 79 ? -7.270 8.811 2.429 1.00 91.88 79 VAL A N 1
ATOM 614 C CA . VAL A 1 79 ? -6.939 7.397 2.165 1.00 91.88 79 VAL A CA 1
ATOM 615 C C . VAL A 1 79 ? -7.639 6.884 0.907 1.00 91.88 79 VAL A C 1
ATOM 617 O O . VAL A 1 79 ? -7.044 6.132 0.138 1.00 91.88 79 VAL A O 1
ATOM 620 N N . GLU A 1 80 ? -8.875 7.328 0.647 1.00 92.75 80 GLU A N 1
ATOM 621 C CA . GLU A 1 80 ? -9.611 6.968 -0.571 1.00 92.75 80 GLU A CA 1
ATOM 622 C C . GLU A 1 80 ? -8.884 7.448 -1.828 1.00 92.75 80 GLU A C 1
ATOM 624 O O . GLU A 1 80 ? -8.732 6.688 -2.792 1.00 92.75 80 GLU A O 1
ATOM 629 N N . LYS A 1 81 ? -8.405 8.696 -1.813 1.00 93.19 81 LYS A N 1
ATOM 630 C CA . LYS A 1 81 ? -7.628 9.253 -2.917 1.00 93.19 81 LYS A CA 1
ATOM 631 C C . LYS A 1 81 ? -6.335 8.462 -3.127 1.00 93.19 81 LYS A C 1
ATOM 633 O O . LYS A 1 81 ? -6.081 8.035 -4.253 1.00 93.19 81 LYS A O 1
ATOM 638 N N . ALA A 1 82 ? -5.577 8.206 -2.061 1.00 93.75 82 ALA A N 1
ATOM 639 C CA . ALA A 1 82 ? -4.304 7.490 -2.145 1.00 93.75 82 ALA A CA 1
ATOM 640 C C . ALA A 1 82 ? -4.476 6.033 -2.621 1.00 93.75 82 ALA A C 1
ATOM 642 O O . ALA A 1 82 ? -3.738 5.566 -3.488 1.00 93.75 82 ALA A O 1
ATOM 643 N N . TYR A 1 83 ? -5.505 5.329 -2.136 1.00 92.69 83 TYR A N 1
ATOM 644 C CA . TYR A 1 83 ? -5.831 3.973 -2.589 1.00 92.69 83 TYR A CA 1
ATOM 645 C C . TYR A 1 83 ? -6.188 3.938 -4.078 1.00 92.69 83 TYR A C 1
ATOM 647 O O . TYR A 1 83 ? -5.736 3.064 -4.819 1.00 92.69 83 TYR A O 1
ATOM 655 N N . ARG A 1 84 ? -6.980 4.910 -4.544 1.00 92.62 84 ARG A N 1
ATOM 656 C CA . ARG A 1 84 ? -7.349 5.017 -5.958 1.00 92.62 84 ARG A CA 1
ATOM 657 C C . ARG A 1 84 ? -6.127 5.266 -6.838 1.00 92.62 84 ARG A C 1
ATOM 659 O O . ARG A 1 84 ? -5.971 4.576 -7.842 1.00 92.62 84 ARG A O 1
ATOM 666 N N . GLU A 1 85 ? -5.259 6.199 -6.449 1.00 92.81 85 GLU A N 1
ATOM 667 C CA . GLU A 1 85 ? -4.017 6.506 -7.173 1.00 92.81 85 GLU A CA 1
ATOM 668 C C . GLU A 1 85 ? -3.102 5.272 -7.259 1.00 92.81 85 GLU A C 1
ATOM 670 O O . GLU A 1 85 ? -2.578 4.966 -8.332 1.00 92.81 85 GLU A O 1
ATOM 675 N N . LEU A 1 86 ? -2.999 4.493 -6.179 1.00 91.62 86 LEU A N 1
ATOM 676 C CA . LEU A 1 86 ? -2.268 3.225 -6.148 1.00 91.62 86 LEU A CA 1
ATOM 677 C C . LEU A 1 86 ? -2.868 2.173 -7.098 1.00 91.62 86 LEU A C 1
ATOM 679 O O . LEU A 1 86 ? -2.152 1.569 -7.902 1.00 91.62 86 LEU A O 1
ATOM 683 N N . VAL A 1 87 ? -4.187 1.975 -7.059 1.00 90.62 87 VAL A N 1
ATOM 684 C CA . VAL A 1 87 ? -4.899 1.039 -7.947 1.00 90.62 87 VAL A CA 1
ATOM 685 C C . VAL A 1 87 ? -4.780 1.457 -9.418 1.00 90.62 87 VAL A C 1
ATOM 687 O O . VAL A 1 87 ? -4.61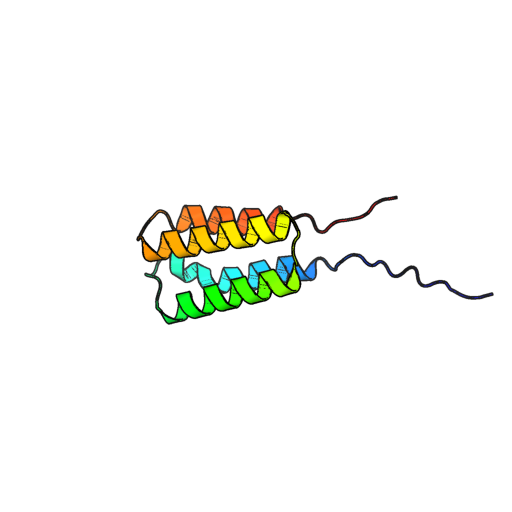8 0.608 -10.300 1.00 90.62 87 VAL A O 1
ATOM 690 N N . GLU A 1 88 ? -4.831 2.755 -9.716 1.00 89.56 88 GLU A N 1
ATOM 691 C CA . GLU A 1 88 ? -4.581 3.279 -11.060 1.00 89.56 88 GLU A CA 1
ATOM 692 C C . GLU A 1 88 ? -3.128 3.053 -11.493 1.00 89.56 88 GLU A C 1
ATOM 694 O O . GLU A 1 88 ? -2.902 2.625 -12.625 1.00 89.56 88 GLU A O 1
ATOM 699 N N . CYS A 1 89 ? -2.151 3.242 -10.602 1.00 88.25 89 CYS A N 1
ATOM 700 C CA . CYS A 1 89 ? -0.735 2.989 -10.881 1.00 88.25 89 CYS A CA 1
ATOM 701 C C . CYS A 1 89 ? -0.485 1.516 -11.267 1.00 88.25 89 CYS A C 1
ATOM 703 O O . CYS A 1 89 ? 0.157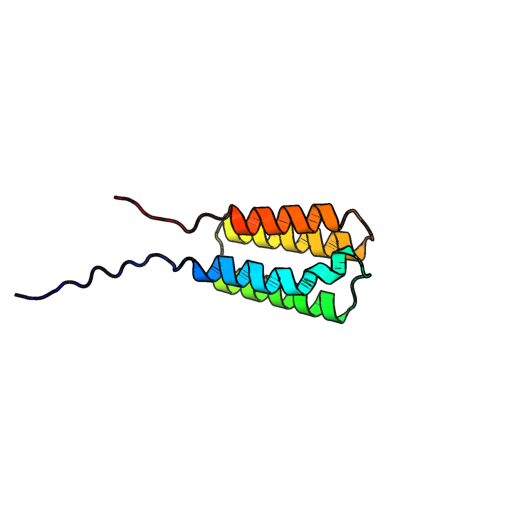 1.227 -12.285 1.00 88.25 89 CYS A O 1
ATOM 705 N N . VAL A 1 90 ? -1.084 0.565 -10.538 1.00 86.25 90 VAL A N 1
ATOM 706 C CA . VAL A 1 90 ? -1.010 -0.879 -10.857 1.00 86.25 90 VAL A CA 1
ATOM 707 C C . VAL A 1 90 ? -1.637 -1.202 -12.215 1.00 86.25 90 VAL A C 1
ATOM 709 O O . VAL A 1 90 ? -1.095 -2.010 -12.976 1.00 86.25 90 VAL A O 1
ATOM 712 N N . GLN A 1 91 ? -2.759 -0.564 -12.552 1.00 84.25 91 GLN A N 1
ATOM 713 C CA . GLN A 1 91 ? -3.445 -0.776 -13.831 1.00 84.25 91 GLN A CA 1
ATOM 714 C C . GLN A 1 91 ? -2.721 -0.134 -15.019 1.00 84.25 91 GLN A C 1
ATOM 716 O O . GLN A 1 91 ? -2.748 -0.685 -16.121 1.00 84.25 91 GLN A O 1
ATOM 721 N N . GLN A 1 92 ? -2.092 1.024 -14.811 1.00 79.38 92 GLN A N 1
ATOM 722 C CA . GLN A 1 92 ? -1.383 1.768 -15.852 1.00 79.38 92 GLN A CA 1
ATOM 723 C C . GLN A 1 92 ? 0.036 1.266 -16.089 1.00 79.38 92 GLN A C 1
ATOM 725 O O . GLN A 1 92 ? 0.580 1.520 -17.164 1.00 79.38 92 GLN A O 1
ATOM 730 N N . THR A 1 93 ? 0.620 0.534 -15.136 1.00 68.50 93 THR A N 1
ATOM 731 C CA . THR A 1 93 ? 1.894 -0.154 -15.344 1.00 68.50 93 THR A CA 1
ATOM 732 C C . THR A 1 93 ? 1.740 -1.054 -16.576 1.00 68.50 93 THR A C 1
ATOM 734 O O . THR A 1 93 ? 0.913 -1.971 -16.567 1.00 68.50 93 THR A O 1
ATOM 737 N N . PRO A 1 94 ? 2.448 -0.795 -17.689 1.00 56.34 94 PRO A N 1
ATOM 738 C CA . PRO A 1 94 ? 2.272 -1.571 -18.900 1.00 56.34 94 PRO A CA 1
ATOM 739 C C . PRO A 1 94 ? 2.902 -2.952 -18.709 1.00 56.34 94 PRO A C 1
ATOM 741 O O . PRO A 1 94 ? 4.102 -3.079 -18.468 1.00 56.34 94 PRO A O 1
ATOM 744 N N . SER A 1 95 ? 2.123 -4.021 -18.900 1.00 54.38 95 SER A N 1
ATOM 745 C CA . SER A 1 95 ? 2.702 -5.323 -19.243 1.00 54.38 95 SER A CA 1
ATOM 746 C C . SER A 1 95 ? 3.445 -5.111 -20.557 1.00 54.38 95 SER A C 1
ATOM 748 O O . SER A 1 95 ? 2.797 -4.998 -21.594 1.00 54.38 95 SER A O 1
ATOM 750 N N . ARG A 1 96 ? 4.771 -4.930 -20.530 1.00 45.72 96 ARG A N 1
ATOM 751 C CA . ARG A 1 96 ? 5.546 -4.530 -21.713 1.00 45.72 96 ARG A CA 1
ATOM 752 C C . ARG A 1 96 ? 5.416 -5.581 -22.819 1.00 45.72 96 ARG A C 1
ATOM 754 O O . ARG A 1 96 ? 6.228 -6.497 -22.939 1.00 45.72 96 ARG A O 1
ATOM 761 N N . VAL A 1 97 ? 4.395 -5.434 -23.658 1.00 44.38 97 VAL A N 1
ATOM 762 C CA . VAL A 1 97 ? 4.298 -6.055 -24.971 1.00 44.38 97 VAL A CA 1
ATOM 763 C C . VAL A 1 97 ? 5.404 -5.429 -25.802 1.00 44.38 97 VAL A C 1
ATOM 765 O O . VAL A 1 97 ? 5.282 -4.315 -26.299 1.00 44.38 97 VAL A O 1
ATOM 768 N N . SER A 1 98 ? 6.518 -6.147 -25.930 1.00 45.09 98 SER A N 1
ATOM 769 C CA . SER A 1 98 ? 7.395 -5.933 -27.076 1.00 45.09 98 SER A CA 1
ATOM 770 C C . SER A 1 98 ? 6.607 -6.371 -28.311 1.00 45.09 98 SER A C 1
ATOM 772 O O . SER A 1 98 ? 6.187 -7.525 -28.399 1.00 45.09 98 SER A O 1
ATOM 774 N N . HIS A 1 99 ? 6.350 -5.442 -29.224 1.00 33.94 99 HIS A N 1
ATOM 775 C CA . HIS A 1 99 ? 5.871 -5.722 -30.577 1.00 33.94 99 HIS A CA 1
ATOM 776 C C . HIS A 1 99 ? 6.942 -5.234 -31.582 1.00 33.94 99 HIS A C 1
ATOM 778 O O . HIS A 1 99 ? 7.804 -4.450 -31.184 1.00 33.94 99 HIS A O 1
ATOM 784 N N . PRO A 1 100 ? 6.933 -5.783 -32.810 1.00 43.22 100 PRO A N 1
ATOM 785 C CA . PRO A 1 100 ? 8.085 -6.281 -33.576 1.00 43.22 100 PRO A CA 1
ATOM 786 C C . PRO A 1 100 ? 9.050 -5.238 -34.141 1.00 43.22 100 PRO A C 1
ATOM 788 O O . PRO A 1 100 ? 8.618 -4.099 -34.416 1.00 43.22 100 PRO A O 1
#

Secondary structure (DSSP, 8-state):
------------SHHHHHHHHHHHTTGGGGTSPPPHHHHHHHHHHHHHHHHHH-S-HHHHHHHHHHHHHHHHHHTT--HHHHHHHHHHHHHHS-------

Sequence (100 aa):
MRTKPDRSNAIPPQPHAKLLAELEGFEHLLFEPMTQTDLDRLYALSERWTEQLGDSPEAIALCDALEDFIGAGIEDADVEKAYRELVECVQQTPSRVSHP

Radius of gyration: 16.39 Å; chains: 1; bounding box: 28×42×52 Å